Protein AF-A0A8J7TR56-F1 (afdb_monomer_lite)

Secondary structure (DSSP, 8-state):
-------------------S--PPPHHHHHHHHHHHHHHTT--GGGEEE---S--B-TTS-EEEEEEEESSSSPPTT-EEEEEEETTT--EEEEE--

Structure (mmCIF, N/CA/C/O backbone):
data_AF-A0A8J7TR56-F1
#
_entry.id   AF-A0A8J7TR56-F1
#
loop_
_atom_site.group_PDB
_atom_site.id
_atom_site.type_symbol
_atom_site.label_atom_id
_atom_site.label_alt_id
_atom_site.label_comp_id
_atom_site.label_asym_id
_atom_site.label_entity_id
_atom_site.label_seq_id
_atom_site.pdbx_PDB_ins_code
_atom_site.Cartn_x
_atom_site.Cartn_y
_atom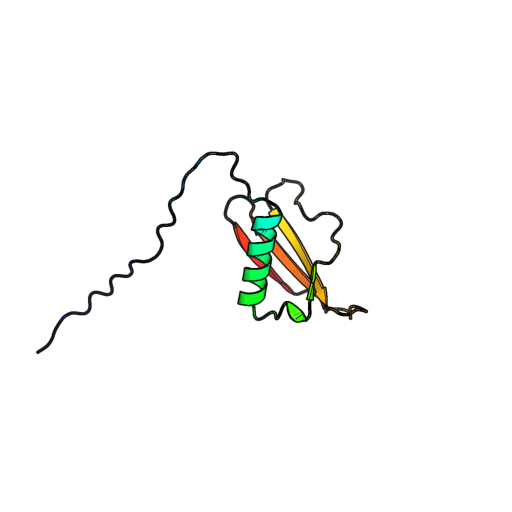_site.Cartn_z
_atom_site.occupancy
_atom_site.B_iso_or_equiv
_atom_site.auth_seq_id
_atom_site.auth_comp_id
_atom_site.auth_asym_id
_atom_site.auth_atom_id
_atom_site.pdbx_PDB_model_num
ATOM 1 N N . MET A 1 1 ? -15.725 -51.347 11.646 1.00 37.38 1 MET A N 1
ATOM 2 C CA . MET A 1 1 ? -14.935 -50.449 10.770 1.00 37.38 1 MET A CA 1
ATOM 3 C C . MET A 1 1 ? -15.715 -49.149 10.669 1.00 37.38 1 MET A C 1
ATOM 5 O O . MET A 1 1 ? -16.910 -49.245 10.474 1.00 37.38 1 MET A O 1
ATOM 9 N N . ARG A 1 2 ? -15.203 -47.934 10.799 1.00 44.22 2 ARG A N 1
ATOM 10 C CA . ARG A 1 2 ? -13.918 -47.353 11.197 1.00 44.22 2 ARG A CA 1
ATOM 11 C C . ARG A 1 2 ? -14.289 -45.871 11.457 1.00 44.22 2 ARG A C 1
ATOM 13 O O . ARG A 1 2 ? -15.088 -45.318 10.717 1.00 44.22 2 ARG A O 1
ATOM 20 N N . TYR A 1 3 ? -13.764 -45.337 12.549 1.00 39.84 3 TYR A N 1
ATOM 21 C CA . TYR A 1 3 ? -13.724 -43.972 13.087 1.00 39.84 3 TYR A CA 1
ATOM 22 C C . TYR A 1 3 ? -14.200 -42.752 12.270 1.00 39.84 3 TYR A C 1
ATOM 24 O O . TYR A 1 3 ? -13.971 -42.621 11.073 1.00 39.84 3 TYR A O 1
ATOM 32 N N . ALA A 1 4 ? -14.779 -41.831 13.047 1.00 45.00 4 ALA A N 1
ATOM 33 C CA . ALA A 1 4 ? -15.155 -40.448 12.785 1.00 45.00 4 ALA A CA 1
ATOM 34 C C . ALA A 1 4 ? -14.137 -39.604 11.999 1.00 45.00 4 ALA A C 1
ATOM 36 O O . ALA A 1 4 ? -12.932 -39.770 12.161 1.00 45.00 4 ALA A O 1
ATOM 37 N N . LEU A 1 5 ? -14.641 -38.582 11.299 1.00 42.69 5 LEU A N 1
ATOM 38 C CA . LEU A 1 5 ? -13.902 -37.339 11.083 1.00 42.69 5 LEU A CA 1
ATOM 39 C C . LEU A 1 5 ? -14.843 -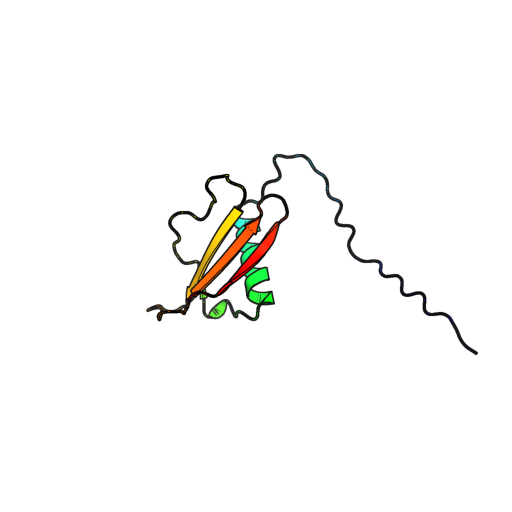36.148 11.320 1.00 42.69 5 LEU A C 1
ATOM 41 O O . LEU A 1 5 ? -15.593 -35.714 10.451 1.00 42.69 5 LEU A O 1
ATOM 45 N N . ILE A 1 6 ? -14.828 -35.668 12.561 1.00 49.59 6 ILE A N 1
ATOM 46 C CA . ILE A 1 6 ? -15.334 -34.355 12.951 1.00 49.59 6 ILE A CA 1
ATOM 47 C C . ILE A 1 6 ? -14.299 -33.353 12.436 1.00 49.59 6 ILE A C 1
ATOM 49 O O . ILE A 1 6 ? -13.199 -33.270 12.982 1.00 49.59 6 ILE A O 1
ATOM 53 N N . CYS A 1 7 ? -14.618 -32.611 11.376 1.00 42.34 7 CYS A N 1
ATOM 54 C CA . CYS A 1 7 ? -13.813 -31.463 10.960 1.00 42.34 7 CYS A CA 1
ATOM 55 C C . CYS A 1 7 ? -14.084 -30.295 11.915 1.00 42.34 7 CYS A C 1
ATOM 57 O O . CYS A 1 7 ? -14.910 -29.423 11.659 1.00 42.34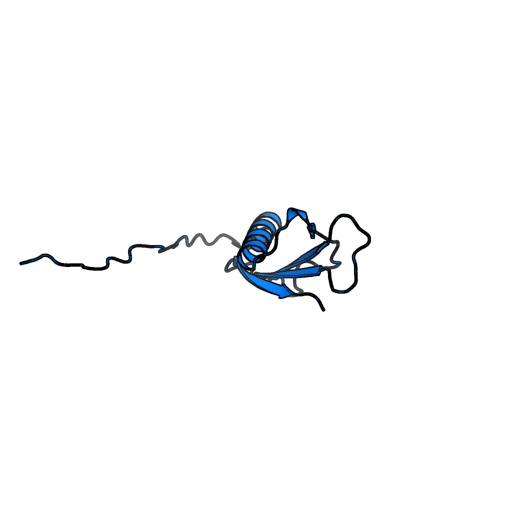 7 CYS A O 1
ATOM 59 N N . LEU A 1 8 ? -13.377 -30.321 13.045 1.00 42.09 8 LEU A N 1
ATOM 60 C CA . LEU A 1 8 ? -13.130 -29.182 13.920 1.00 42.09 8 LEU A CA 1
ATOM 61 C C . LEU A 1 8 ? -12.355 -28.118 13.123 1.00 42.09 8 LEU A C 1
ATOM 63 O O . LEU A 1 8 ? -11.128 -28.125 13.088 1.00 42.09 8 LEU A O 1
ATOM 67 N N . PHE A 1 9 ? -13.066 -27.189 12.485 1.00 46.03 9 PHE A N 1
ATOM 68 C CA . PHE A 1 9 ? -12.477 -25.910 12.088 1.00 46.03 9 PHE A CA 1
ATOM 69 C C . PHE A 1 9 ? -12.366 -25.024 13.335 1.00 46.03 9 PHE A C 1
ATOM 71 O O . PHE A 1 9 ? -13.188 -24.149 13.592 1.00 46.03 9 PHE A O 1
ATOM 78 N N . ILE A 1 10 ? -11.339 -25.292 14.143 1.00 57.62 10 ILE A N 1
ATOM 79 C CA . ILE A 1 10 ? -10.759 -24.288 15.036 1.00 57.62 10 ILE A CA 1
ATOM 80 C C . ILE A 1 10 ? -9.873 -23.411 14.158 1.00 57.62 10 ILE A C 1
ATOM 82 O O . ILE A 1 10 ? -8.894 -23.900 13.597 1.00 57.62 10 ILE A O 1
ATOM 86 N N . GLY A 1 11 ? -10.172 -22.118 14.058 1.00 45.72 11 GLY A N 1
ATOM 87 C CA . GLY A 1 11 ? -9.225 -21.191 13.448 1.00 45.72 11 GLY A CA 1
ATOM 88 C C . GLY A 1 11 ? -9.753 -19.781 13.251 1.00 45.72 11 GLY A C 1
ATOM 89 O O . GLY A 1 11 ? -10.386 -19.506 12.245 1.00 45.72 11 GLY A O 1
ATOM 90 N N . MET A 1 12 ? -9.363 -18.901 14.179 1.00 44.88 12 MET A N 1
ATOM 91 C CA . MET A 1 12 ? -9.427 -17.432 14.136 1.00 44.88 12 MET A CA 1
ATOM 92 C C . MET A 1 12 ? -10.720 -16.762 14.617 1.00 44.88 12 MET A C 1
ATOM 94 O O . MET A 1 12 ? -11.378 -16.024 13.894 1.00 44.88 12 MET A O 1
ATOM 98 N N . ALA A 1 13 ? -10.985 -16.883 15.919 1.00 47.81 13 ALA A N 1
ATOM 99 C CA . ALA A 1 13 ? -11.539 -15.752 16.658 1.00 47.81 13 ALA A CA 1
ATOM 100 C C . ALA A 1 13 ? -10.389 -14.778 16.973 1.00 47.81 13 ALA A C 1
ATOM 102 O O . ALA A 1 13 ? -9.694 -14.939 17.975 1.00 47.81 13 ALA A O 1
ATOM 103 N N . PHE A 1 14 ? -10.151 -13.787 16.110 1.00 47.97 14 PHE A N 1
ATOM 104 C CA . PHE A 1 14 ? -9.346 -12.620 16.484 1.00 47.97 14 PHE A CA 1
ATOM 105 C C . PHE A 1 14 ? -10.284 -11.614 17.154 1.00 47.97 14 PHE A C 1
ATOM 107 O O . PHE A 1 14 ? -10.771 -10.676 16.533 1.00 47.97 14 PHE A O 1
ATOM 114 N N . SER A 1 15 ? -10.623 -11.880 18.416 1.00 52.50 15 SER A N 1
ATOM 115 C CA . SER A 1 15 ? -11.393 -10.952 19.240 1.00 52.50 15 SER A CA 1
ATOM 116 C C . SER A 1 15 ? -10.423 -10.214 20.153 1.00 52.50 15 SER A C 1
ATOM 118 O O . SER A 1 15 ? -10.111 -10.674 21.248 1.00 52.50 15 SER A O 1
ATOM 120 N N . SER A 1 16 ? -9.946 -9.069 19.676 1.00 45.94 16 SER A N 1
ATOM 121 C CA . SER A 1 16 ? -9.191 -8.098 20.465 1.00 45.94 16 SER A CA 1
ATOM 122 C C . SER A 1 16 ? -9.938 -6.772 20.391 1.00 45.94 16 SER A C 1
ATOM 124 O O . SER A 1 16 ? -9.620 -5.917 19.576 1.00 45.94 16 SER A O 1
ATOM 126 N N . SER A 1 17 ? -10.991 -6.623 21.194 1.00 49.03 17 SER A N 1
ATOM 127 C CA . SER A 1 17 ? -11.654 -5.333 21.387 1.00 49.03 17 SER A CA 1
ATOM 128 C C . SER A 1 17 ? -10.895 -4.554 22.456 1.00 49.03 17 SER A C 1
ATOM 130 O O . SER A 1 17 ? -11.112 -4.762 23.649 1.00 49.03 17 SER A O 1
ATOM 132 N N . VAL A 1 18 ? -10.003 -3.662 22.031 1.00 45.28 18 VAL A N 1
ATOM 133 C CA . VAL A 1 18 ? -9.450 -2.598 22.873 1.00 45.28 18 VAL A CA 1
ATOM 134 C C . VAL A 1 18 ? -9.925 -1.290 22.260 1.00 45.28 18 VAL A C 1
ATOM 136 O O . VAL A 1 18 ? -9.475 -0.891 21.205 1.00 45.28 18 VAL A O 1
ATOM 139 N N . PHE A 1 19 ? -10.882 -0.617 22.893 1.00 47.59 19 PHE A N 1
ATOM 140 C CA . PHE A 1 19 ? -11.265 0.735 22.490 1.00 47.59 19 PHE A CA 1
ATOM 141 C C . PHE A 1 19 ? -10.181 1.725 22.951 1.00 47.59 19 PHE A C 1
ATOM 143 O O . PHE A 1 19 ? -10.353 2.430 23.943 1.00 47.59 19 PHE A O 1
ATOM 150 N N . ALA A 1 20 ? -9.047 1.748 22.254 1.00 44.81 20 ALA A N 1
ATOM 151 C CA . ALA A 1 20 ? -8.296 2.981 22.043 1.00 44.81 20 ALA A CA 1
ATOM 152 C C . ALA A 1 20 ? -8.806 3.611 20.732 1.00 44.81 20 ALA A C 1
ATOM 154 O O . ALA A 1 20 ? -9.650 3.028 20.057 1.00 44.81 20 ALA A O 1
ATOM 155 N N . ASP A 1 21 ? -8.373 4.815 20.369 1.00 54.41 21 ASP A N 1
ATOM 156 C CA . ASP A 1 21 ? -8.650 5.388 19.042 1.00 54.41 21 ASP A CA 1
ATOM 157 C C . ASP A 1 21 ? -7.874 4.551 17.994 1.00 54.41 21 ASP A C 1
ATOM 159 O O . ASP A 1 21 ? -6.790 4.911 17.540 1.00 54.41 21 ASP A O 1
ATOM 163 N N . ASP A 1 22 ? -8.389 3.348 17.719 1.00 63.78 22 ASP A N 1
ATOM 164 C CA . ASP A 1 22 ? -7.681 2.138 17.261 1.00 63.78 22 ASP A CA 1
ATOM 165 C C . ASP A 1 22 ? -7.437 2.139 15.744 1.00 63.78 22 ASP A C 1
ATOM 167 O O . ASP A 1 22 ? -7.494 1.124 15.050 1.00 63.78 22 ASP A O 1
ATOM 171 N N . LYS A 1 23 ? -7.212 3.327 15.182 1.00 82.38 23 LYS A N 1
ATOM 172 C CA . LYS A 1 23 ? -6.962 3.480 13.752 1.00 82.38 23 LYS A CA 1
ATOM 173 C C . LYS A 1 23 ? -5.525 3.085 13.451 1.00 82.38 23 LYS A C 1
ATOM 175 O O . LYS A 1 23 ? -4.591 3.647 14.020 1.00 82.38 23 LYS A O 1
ATOM 180 N N . LEU A 1 24 ? -5.351 2.194 12.480 1.00 91.25 24 LEU A N 1
ATOM 181 C CA . LEU A 1 24 ? -4.048 1.738 12.010 1.00 91.25 24 LEU A CA 1
ATOM 182 C C . LEU A 1 24 ? -3.109 2.911 11.724 1.00 91.25 24 LEU A C 1
ATOM 184 O O . LEU A 1 24 ? -3.458 3.877 11.022 1.00 91.25 24 LEU A O 1
ATOM 188 N N . SER A 1 25 ? -1.886 2.782 12.238 1.00 93.56 25 SER A N 1
ATOM 189 C CA . SER A 1 25 ? -0.792 3.672 11.883 1.00 93.56 25 SER A CA 1
ATOM 190 C C . SER A 1 25 ? -0.451 3.507 10.400 1.00 93.56 25 SER A C 1
ATOM 192 O O . SER A 1 25 ? -0.686 2.456 9.800 1.00 93.56 25 SER A O 1
ATOM 194 N N . ARG A 1 26 ? 0.167 4.531 9.801 1.00 93.88 26 ARG A N 1
ATOM 195 C CA . ARG A 1 26 ? 0.662 4.448 8.419 1.00 93.88 26 ARG A CA 1
ATOM 196 C C . ARG A 1 26 ? 1.591 3.244 8.218 1.00 93.88 26 ARG A C 1
ATOM 198 O O . ARG A 1 26 ? 1.529 2.586 7.189 1.00 93.88 26 ARG A O 1
ATOM 205 N N . LYS A 1 27 ? 2.455 2.951 9.198 1.00 95.25 27 LYS A N 1
ATOM 206 C CA . LYS A 1 27 ? 3.425 1.846 9.129 1.00 95.25 27 LYS A CA 1
ATOM 207 C C . LYS A 1 27 ? 2.732 0.481 9.121 1.00 95.25 27 LYS A C 1
ATOM 209 O O . LYS A 1 27 ? 3.105 -0.390 8.333 1.00 95.25 27 LYS A O 1
ATOM 214 N N . ASP A 1 28 ? 1.729 0.303 9.976 1.00 95.81 28 ASP A N 1
ATOM 215 C CA . ASP A 1 28 ? 0.980 -0.954 10.051 1.00 95.81 28 ASP A CA 1
ATOM 216 C C . ASP A 1 28 ? 0.137 -1.149 8.791 1.00 95.81 28 ASP A C 1
ATOM 218 O O . ASP A 1 28 ? 0.143 -2.229 8.200 1.00 95.81 28 ASP A O 1
ATOM 222 N N . ALA A 1 29 ? -0.500 -0.078 8.314 1.00 95.88 29 ALA A N 1
ATOM 223 C CA . ALA A 1 29 ? -1.248 -0.086 7.066 1.00 95.88 29 ALA A CA 1
ATOM 224 C C . ALA A 1 29 ? -0.353 -0.380 5.851 1.00 95.88 29 ALA A C 1
ATOM 226 O O . ALA A 1 29 ? -0.737 -1.180 5.006 1.00 95.88 29 ALA A O 1
ATOM 227 N N . LEU A 1 30 ? 0.863 0.174 5.789 1.00 96.75 30 LEU A N 1
ATOM 228 C CA . LEU A 1 30 ? 1.823 -0.148 4.728 1.00 96.75 30 LEU A CA 1
ATOM 229 C C . LEU A 1 30 ? 2.214 -1.630 4.765 1.00 96.75 30 LEU A C 1
ATOM 231 O O . LEU A 1 30 ? 2.239 -2.295 3.735 1.00 96.75 30 LEU A O 1
ATOM 235 N N . THR A 1 31 ? 2.445 -2.181 5.958 1.00 97.62 31 THR A N 1
ATOM 236 C CA . THR A 1 31 ? 2.744 -3.613 6.119 1.00 97.62 31 THR A CA 1
ATOM 237 C C . THR A 1 31 ? 1.583 -4.488 5.633 1.00 97.62 31 THR A C 1
ATOM 239 O O . THR A 1 31 ? 1.801 -5.54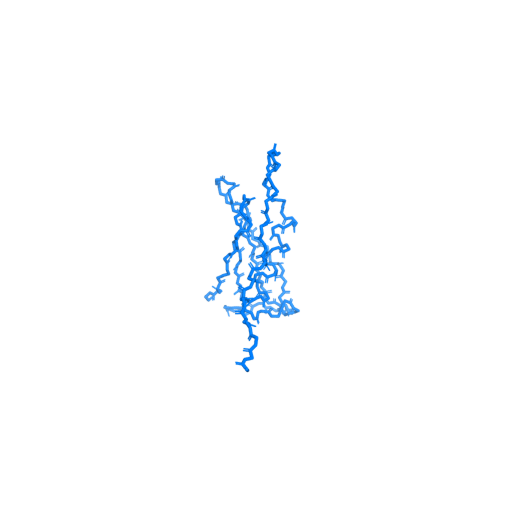1 5.030 1.00 97.62 31 THR A O 1
ATOM 242 N N . ILE A 1 32 ? 0.339 -4.068 5.885 1.00 97.56 32 ILE A N 1
ATOM 243 C CA . ILE A 1 32 ? -0.865 -4.733 5.370 1.00 97.56 32 ILE A CA 1
ATOM 244 C C . ILE A 1 32 ? -0.931 -4.615 3.843 1.00 97.56 32 ILE A C 1
ATOM 246 O O . ILE A 1 32 ? -1.170 -5.617 3.169 1.00 97.56 32 ILE A O 1
ATOM 250 N N . ALA A 1 33 ? -0.650 -3.436 3.294 1.00 97.56 33 ALA A N 1
ATOM 251 C CA . ALA A 1 33 ? -0.661 -3.197 1.858 1.00 97.56 33 ALA A CA 1
ATOM 252 C C . ALA A 1 33 ? 0.357 -4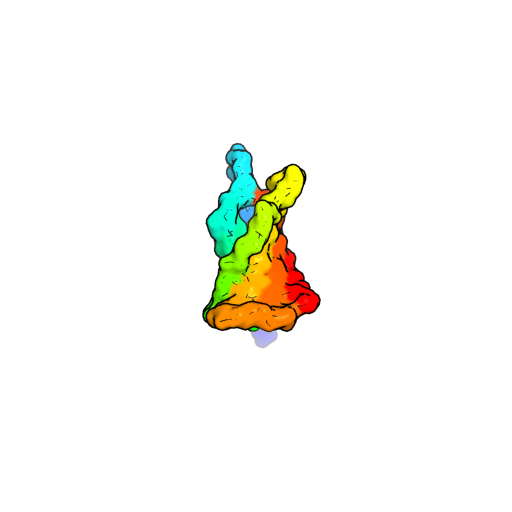.074 1.113 1.00 97.56 33 ALA A C 1
ATOM 254 O O . ALA A 1 33 ? 0.021 -4.722 0.123 1.00 97.56 33 ALA A O 1
ATOM 255 N N . GLU A 1 34 ? 1.582 -4.182 1.631 1.00 97.50 34 GLU A N 1
ATOM 256 C CA . GLU A 1 34 ? 2.616 -5.061 1.078 1.00 97.50 34 GLU A CA 1
ATOM 257 C C . GLU A 1 34 ? 2.206 -6.541 1.107 1.00 97.50 34 GLU A C 1
ATOM 259 O O . GLU A 1 34 ? 2.504 -7.295 0.177 1.00 97.50 34 GLU A O 1
ATOM 264 N N . LYS A 1 35 ? 1.521 -6.979 2.172 1.00 97.69 35 LYS A N 1
ATOM 265 C CA . LYS A 1 35 ? 0.981 -8.344 2.264 1.00 97.69 35 LYS A CA 1
ATOM 266 C C . LYS A 1 35 ? -0.123 -8.574 1.235 1.00 97.69 35 LYS A C 1
ATOM 268 O O . LYS A 1 35 ? -0.114 -9.617 0.585 1.00 97.69 35 LYS A O 1
ATOM 273 N N . ALA A 1 36 ? -1.030 -7.615 1.064 1.00 97.62 36 ALA A N 1
ATOM 274 C CA . ALA A 1 36 ? -2.101 -7.692 0.076 1.00 97.62 36 ALA A CA 1
ATOM 275 C C . ALA A 1 36 ? -1.549 -7.736 -1.359 1.00 97.62 36 ALA A C 1
ATOM 277 O O . ALA A 1 36 ? -1.978 -8.574 -2.149 1.00 97.62 36 ALA A O 1
ATOM 278 N N . ALA A 1 37 ? -0.541 -6.920 -1.679 1.00 96.50 37 ALA A N 1
ATOM 279 C CA . ALA A 1 37 ? 0.134 -6.960 -2.977 1.00 96.50 37 ALA A CA 1
ATOM 280 C C . ALA A 1 37 ? 0.765 -8.338 -3.250 1.00 96.50 37 ALA A C 1
ATOM 282 O O . ALA A 1 37 ? 0.520 -8.943 -4.293 1.00 96.50 37 ALA A O 1
ATOM 283 N N . LYS A 1 38 ? 1.507 -8.894 -2.281 1.00 96.81 38 LYS A N 1
ATOM 284 C CA . LYS A 1 38 ? 2.097 -10.242 -2.394 1.00 96.81 38 LYS A CA 1
ATOM 285 C C . LYS A 1 38 ? 1.040 -11.333 -2.571 1.00 96.81 38 LYS A C 1
ATOM 287 O O . LYS A 1 38 ? 1.247 -12.256 -3.352 1.00 96.81 38 LYS A O 1
ATOM 292 N N . ALA A 1 39 ? -0.092 -11.228 -1.87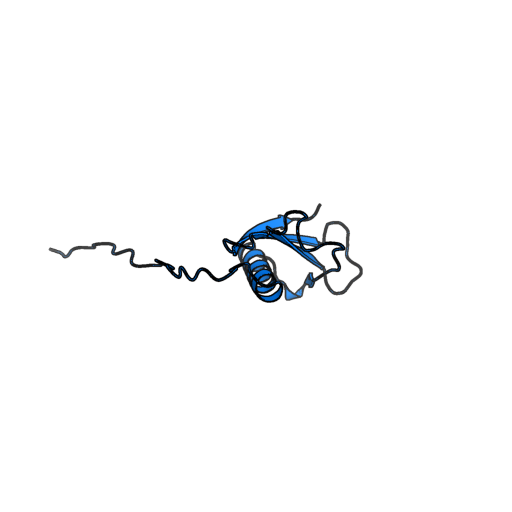3 1.00 96.69 39 ALA A N 1
ATOM 293 C CA . ALA A 1 39 ? -1.207 -12.167 -2.009 1.00 96.69 39 ALA A CA 1
ATOM 294 C C . ALA A 1 39 ? -1.842 -12.137 -3.412 1.00 96.69 39 ALA A C 1
ATOM 296 O O . ALA A 1 39 ? -2.370 -13.150 -3.858 1.00 96.69 39 ALA A O 1
ATOM 297 N N . ASN A 1 40 ? -1.729 -11.011 -4.122 1.00 95.06 40 ASN A N 1
ATOM 298 C CA . ASN A 1 40 ? -2.148 -10.852 -5.517 1.00 95.06 40 ASN A CA 1
ATOM 299 C C . ASN A 1 40 ? -1.034 -11.196 -6.529 1.00 95.06 40 ASN A C 1
ATOM 301 O O . ASN A 1 40 ? -1.151 -10.889 -7.711 1.00 95.06 40 ASN A O 1
ATOM 305 N N . GLY A 1 41 ? 0.049 -11.844 -6.088 1.00 95.06 41 GLY A N 1
ATOM 306 C CA . GLY A 1 41 ? 1.121 -12.321 -6.968 1.00 95.06 41 GLY A CA 1
ATOM 307 C C . GLY A 1 41 ? 2.176 -11.274 -7.328 1.00 95.06 41 GLY A C 1
ATOM 308 O O . GLY A 1 41 ? 3.010 -11.533 -8.194 1.00 95.06 41 GLY A O 1
ATOM 309 N N . ILE A 1 42 ? 2.181 -10.112 -6.669 1.00 94.56 42 ILE A N 1
ATOM 310 C CA . ILE A 1 42 ? 3.178 -9.068 -6.919 1.00 94.56 42 ILE A CA 1
ATOM 311 C C . ILE A 1 42 ? 4.496 -9.385 -6.203 1.00 94.56 42 ILE A C 1
ATOM 313 O O . ILE A 1 42 ? 4.538 -9.531 -4.977 1.00 94.56 42 ILE A O 1
ATOM 317 N N . ASP A 1 43 ? 5.601 -9.403 -6.954 1.00 94.00 43 ASP A N 1
ATOM 318 C CA . ASP A 1 43 ? 6.950 -9.415 -6.384 1.00 94.00 43 ASP A CA 1
ATOM 319 C C . ASP A 1 43 ? 7.438 -7.985 -6.116 1.00 94.00 43 ASP A C 1
ATOM 321 O O . ASP A 1 43 ? 7.925 -7.285 -7.004 1.00 94.00 43 ASP A O 1
ATOM 325 N N . LEU A 1 44 ? 7.347 -7.563 -4.852 1.00 93.38 44 LEU A N 1
ATOM 326 C CA . LEU A 1 44 ? 7.756 -6.228 -4.409 1.00 93.38 44 LEU A CA 1
ATOM 327 C C . LEU A 1 44 ? 9.246 -5.917 -4.618 1.00 93.38 44 LEU A C 1
ATOM 329 O O . LEU A 1 44 ? 9.620 -4.759 -4.484 1.00 93.38 44 LEU A O 1
ATOM 333 N N . LYS A 1 45 ? 10.110 -6.882 -4.963 1.00 93.62 45 LYS A N 1
ATOM 334 C CA . LYS A 1 45 ? 11.509 -6.578 -5.330 1.00 93.62 45 LYS A CA 1
ATOM 335 C C . LYS A 1 45 ? 11.614 -5.705 -6.581 1.00 93.62 45 LYS A C 1
ATOM 337 O O . LYS A 1 45 ? 12.606 -4.999 -6.743 1.00 93.62 45 LYS A O 1
ATOM 342 N N . HIS A 1 46 ? 10.605 -5.771 -7.447 1.00 91.25 46 HIS A N 1
ATOM 343 C CA . HIS A 1 46 ? 10.518 -5.000 -8.685 1.00 91.25 46 HIS A CA 1
ATOM 344 C C . HIS A 1 46 ? 9.728 -3.703 -8.526 1.00 91.25 46 HIS A C 1
ATOM 346 O O . HIS A 1 46 ? 9.517 -3.003 -9.511 1.00 91.25 46 HIS A O 1
ATOM 352 N N . TYR A 1 47 ? 9.299 -3.375 -7.306 1.00 94.00 47 TYR A N 1
ATOM 353 C CA . TYR A 1 47 ? 8.508 -2.190 -7.018 1.00 94.00 47 TYR A CA 1
ATOM 354 C C . TYR A 1 47 ? 9.111 -1.405 -5.859 1.00 94.00 47 TYR A C 1
ATOM 356 O O . TYR A 1 47 ? 9.824 -1.925 -5.003 1.00 94.00 47 TYR A O 1
ATOM 364 N N . LYS A 1 48 ? 8.799 -0.120 -5.820 1.00 93.81 48 LYS A N 1
ATOM 365 C CA . LYS A 1 48 ? 9.077 0.768 -4.697 1.00 93.81 48 LYS A CA 1
ATOM 366 C C . LYS A 1 48 ? 7.808 1.523 -4.349 1.00 93.81 48 LYS A C 1
ATOM 368 O O . LYS A 1 48 ? 6.944 1.725 -5.200 1.00 93.81 48 LYS A O 1
ATOM 373 N N . LEU A 1 49 ? 7.717 1.960 -3.099 1.00 94.00 49 LEU A N 1
ATOM 374 C CA . LEU A 1 49 ? 6.692 2.915 -2.712 1.00 94.00 49 LEU A CA 1
ATOM 375 C C . LEU A 1 49 ? 6.963 4.226 -3.461 1.00 94.00 49 LEU A C 1
ATOM 377 O O . LEU A 1 49 ? 8.040 4.812 -3.315 1.00 94.00 49 LEU A O 1
ATOM 381 N N . GLY A 1 50 ? 6.021 4.636 -4.303 1.00 89.06 50 GLY A N 1
ATOM 382 C CA . GLY A 1 50 ? 6.102 5.908 -5.005 1.00 89.06 50 GLY A CA 1
ATOM 383 C C . GLY A 1 50 ? 5.581 7.055 -4.139 1.00 89.06 50 GLY A C 1
ATOM 384 O O . GLY A 1 50 ? 5.048 6.855 -3.047 1.00 89.06 50 GLY A O 1
ATOM 385 N N . SER A 1 51 ? 5.727 8.278 -4.639 1.00 82.62 51 SER A N 1
ATOM 386 C CA . SER A 1 51 ? 5.189 9.462 -3.969 1.00 82.62 51 SER A CA 1
ATOM 387 C C . SER A 1 51 ? 3.751 9.699 -4.410 1.00 82.62 51 SER A C 1
ATOM 389 O O . SER A 1 51 ? 3.515 10.106 -5.546 1.00 82.62 51 SER A O 1
ATOM 391 N N . PHE A 1 52 ? 2.795 9.499 -3.503 1.00 80.44 52 PHE A N 1
ATOM 392 C CA . PHE A 1 52 ? 1.406 9.890 -3.719 1.00 80.44 52 PHE A CA 1
ATOM 393 C C . PHE A 1 52 ? 1.093 11.157 -2.907 1.00 80.44 52 PHE A C 1
ATOM 395 O O . PHE A 1 52 ? 1.372 11.176 -1.707 1.00 80.44 52 PHE A O 1
ATOM 402 N N . PRO A 1 53 ? 0.523 12.223 -3.509 1.00 75.19 53 PRO A N 1
ATOM 403 C CA . PRO A 1 53 ? 0.324 13.503 -2.818 1.00 75.19 53 PRO A CA 1
ATOM 404 C C . PRO A 1 53 ? -0.540 13.399 -1.559 1.00 75.19 53 PRO A C 1
ATOM 406 O O . PRO A 1 53 ? -0.440 14.241 -0.667 1.00 75.19 53 PRO A O 1
ATOM 409 N N . ARG A 1 54 ? -1.411 12.387 -1.492 1.00 84.12 54 ARG A N 1
ATOM 410 C CA . ARG A 1 54 ? -2.325 12.189 -0.374 1.00 84.12 54 ARG A CA 1
ATOM 411 C C . ARG A 1 54 ? -2.600 10.709 -0.134 1.00 84.12 54 ARG A C 1
ATOM 413 O O . ARG A 1 54 ? -3.528 10.146 -0.692 1.00 84.12 54 ARG A O 1
ATOM 420 N N . GLU A 1 55 ? -1.813 10.099 0.740 1.00 91.62 55 GLU A N 1
ATOM 421 C CA . GLU A 1 55 ? -2.011 8.699 1.139 1.00 91.62 55 GLU A CA 1
ATOM 422 C C . GLU A 1 55 ? -3.196 8.497 2.092 1.00 91.62 55 GLU A C 1
ATOM 424 O O . GLU A 1 55 ? -3.657 7.378 2.240 1.00 91.62 55 GLU A O 1
ATOM 429 N N . LEU A 1 56 ? -3.680 9.538 2.776 1.00 92.38 56 LEU A N 1
ATOM 430 C CA . LEU A 1 56 ? -4.821 9.432 3.689 1.00 92.38 56 LEU A CA 1
ATOM 431 C C . LEU A 1 56 ? -6.081 9.998 3.032 1.00 92.38 56 LEU A C 1
ATOM 433 O O . LEU A 1 56 ? -6.072 11.150 2.594 1.00 92.38 56 LEU A O 1
ATOM 437 N N . SER A 1 57 ? -7.167 9.227 3.014 1.00 91.56 57 SER A N 1
ATOM 438 C CA . SER A 1 57 ? -8.465 9.689 2.510 1.00 91.56 57 SER A CA 1
ATOM 439 C C . SER A 1 57 ? -8.962 10.942 3.249 1.00 91.56 57 SER A C 1
ATOM 441 O O . SER A 1 57 ? -8.606 11.195 4.401 1.00 91.56 57 SER A O 1
ATOM 443 N N . GLU A 1 58 ? -9.819 11.738 2.601 1.00 90.56 58 GLU A N 1
ATOM 444 C CA . GLU A 1 58 ? -10.356 12.985 3.180 1.00 90.56 58 GLU A CA 1
ATOM 445 C C . GLU A 1 58 ? -11.146 12.766 4.469 1.00 90.56 58 GLU A C 1
ATOM 447 O O . GLU A 1 58 ? -11.067 13.568 5.397 1.00 90.56 58 GLU A O 1
ATOM 452 N N . ASP A 1 59 ? -11.868 11.653 4.549 1.00 90.44 59 ASP A N 1
ATOM 453 C CA . ASP A 1 59 ? -12.610 11.254 5.741 1.00 90.44 59 ASP A CA 1
ATOM 454 C C . ASP A 1 59 ? -11.729 10.560 6.796 1.00 90.44 59 ASP A C 1
ATOM 456 O O . ASP A 1 59 ? -12.207 10.172 7.867 1.00 90.44 59 ASP A O 1
ATOM 460 N N . GLY A 1 60 ? -10.437 10.391 6.497 1.00 90.44 60 GLY A N 1
ATOM 461 C CA . GLY A 1 60 ? -9.452 9.761 7.357 1.00 90.44 60 GLY A CA 1
ATOM 462 C C . GLY A 1 60 ? -9.746 8.295 7.658 1.00 90.44 60 GLY A C 1
ATOM 463 O O . GLY A 1 60 ? -9.277 7.811 8.692 1.00 90.44 60 GLY A O 1
ATOM 464 N N . LYS A 1 61 ? -10.524 7.592 6.829 1.00 91.75 61 LYS A N 1
ATOM 465 C CA . LYS A 1 61 ? -10.861 6.175 7.029 1.00 91.75 61 LYS A CA 1
ATOM 466 C C . LYS A 1 61 ? -9.956 5.209 6.281 1.00 91.75 61 LYS A C 1
ATOM 468 O O . LYS A 1 61 ? -9.909 4.047 6.675 1.00 91.75 61 LYS A O 1
ATOM 473 N N . GLU A 1 62 ? -9.218 5.655 5.273 1.00 94.38 62 GLU A N 1
ATOM 474 C CA . GLU A 1 62 ? -8.439 4.766 4.411 1.00 94.38 62 GLU A CA 1
ATOM 475 C C . GLU A 1 62 ? -7.032 5.297 4.162 1.00 94.38 62 GLU A C 1
ATOM 477 O O . GLU A 1 62 ? -6.829 6.493 3.949 1.00 94.38 62 GLU A O 1
ATOM 482 N N . TRP A 1 63 ? -6.061 4.388 4.201 1.00 95.88 63 TRP A N 1
ATOM 483 C CA . TRP A 1 63 ? -4.725 4.617 3.666 1.00 95.88 63 TRP A CA 1
ATOM 484 C C . TRP A 1 63 ? -4.654 4.085 2.238 1.00 95.88 63 TRP A C 1
ATOM 486 O O . TRP A 1 63 ? -5.074 2.962 1.996 1.00 95.88 63 TRP A O 1
ATOM 496 N N . THR A 1 64 ? -4.057 4.833 1.324 1.00 95.94 64 THR A N 1
ATOM 497 C CA . THR A 1 64 ? -3.810 4.428 -0.058 1.00 95.94 64 THR A CA 1
ATOM 498 C C . THR A 1 64 ? -2.319 4.527 -0.329 1.00 95.94 64 THR A C 1
ATOM 500 O O . THR A 1 64 ? -1.723 5.601 -0.231 1.00 95.94 64 THR A O 1
ATOM 503 N N . PHE A 1 65 ? -1.712 3.395 -0.674 1.00 96.31 65 PHE A N 1
ATOM 504 C CA . PHE A 1 65 ? -0.292 3.300 -0.994 1.00 96.31 65 PHE A CA 1
ATOM 505 C C . PHE A 1 65 ? -0.116 3.044 -2.483 1.00 96.31 65 PHE A C 1
ATOM 507 O O . PHE A 1 65 ? -0.651 2.074 -3.015 1.00 96.31 65 PHE A O 1
ATOM 514 N N . TYR A 1 66 ? 0.651 3.911 -3.135 1.00 94.94 66 TYR A N 1
ATOM 515 C CA . TYR A 1 66 ? 1.006 3.797 -4.543 1.00 94.94 66 TYR A CA 1
ATOM 516 C C . TYR A 1 66 ? 2.375 3.132 -4.683 1.00 94.94 66 TYR A C 1
ATOM 518 O O . TYR A 1 66 ? 3.357 3.564 -4.073 1.00 94.94 66 TYR A O 1
ATOM 526 N N . PHE A 1 67 ? 2.442 2.092 -5.503 1.00 94.94 67 PHE A N 1
ATOM 527 C CA . PHE A 1 67 ? 3.662 1.360 -5.804 1.00 94.94 67 PHE A CA 1
ATOM 528 C C . PHE A 1 67 ? 3.967 1.470 -7.290 1.00 94.94 67 PHE A C 1
ATOM 530 O O . PHE A 1 67 ? 3.091 1.282 -8.128 1.00 94.94 67 PHE A O 1
ATOM 537 N N . GLU A 1 68 ? 5.226 1.722 -7.616 1.00 93.69 68 GLU A N 1
ATOM 538 C CA . GLU A 1 68 ? 5.708 1.863 -8.989 1.00 93.69 68 GLU A CA 1
ATOM 539 C C . GLU A 1 68 ? 6.943 1.000 -9.217 1.00 93.69 68 GLU A C 1
ATOM 541 O O . GLU A 1 68 ? 7.665 0.673 -8.271 1.00 93.69 68 GLU A O 1
ATOM 546 N N . CYS A 1 69 ? 7.197 0.624 -10.465 1.00 91.81 69 CYS A N 1
ATOM 547 C CA . CYS A 1 69 ? 8.320 -0.241 -10.796 1.00 91.81 69 CYS A CA 1
ATOM 548 C C . CYS A 1 69 ? 9.688 0.374 -10.442 1.00 91.81 69 CYS A C 1
ATOM 550 O O . CYS A 1 69 ? 9.910 1.588 -10.506 1.00 91.81 69 CYS A O 1
ATOM 552 N N . ALA A 1 70 ? 10.630 -0.492 -10.077 1.00 87.44 70 ALA A N 1
ATOM 553 C CA . ALA A 1 70 ? 12.007 -0.151 -9.757 1.00 87.44 70 ALA A CA 1
ATOM 554 C C . ALA A 1 70 ? 12.997 -1.135 -10.421 1.00 87.44 70 ALA A C 1
ATOM 556 O O . ALA A 1 70 ? 12.722 -2.336 -10.460 1.00 87.44 70 ALA A O 1
ATOM 557 N N . PRO A 1 71 ? 14.177 -0.662 -10.876 1.00 83.44 71 PRO A N 1
ATOM 558 C CA . PRO A 1 71 ? 14.589 0.743 -10.965 1.00 83.44 71 PRO A CA 1
ATOM 559 C C . PRO A 1 71 ? 13.839 1.495 -12.081 1.00 83.44 71 PRO A C 1
ATOM 561 O O . PRO A 1 71 ? 13.297 0.887 -12.996 1.00 83.44 71 PRO A O 1
ATOM 564 N N . GLY A 1 72 ? 13.788 2.827 -11.985 1.00 77.69 72 GLY A N 1
ATOM 565 C CA . GLY A 1 72 ? 13.169 3.666 -13.016 1.00 77.69 72 GLY A CA 1
ATOM 566 C C . GLY A 1 72 ? 14.000 3.734 -14.309 1.00 77.69 72 GLY A C 1
ATOM 567 O O . GLY A 1 72 ? 15.157 3.304 -14.314 1.00 77.69 72 GLY A O 1
ATOM 568 N N . PRO A 1 73 ? 13.462 4.329 -15.388 1.00 78.56 73 PRO A N 1
ATOM 569 C CA . PRO A 1 73 ? 12.183 5.046 -15.479 1.00 78.56 73 PRO A CA 1
ATOM 570 C C . PRO A 1 73 ? 10.972 4.106 -15.441 1.00 78.56 73 PRO A C 1
ATOM 572 O O . PRO A 1 73 ? 11.041 2.999 -15.958 1.00 78.56 73 PRO A O 1
ATOM 575 N N . VAL A 1 74 ? 9.875 4.548 -14.820 1.00 80.88 74 VAL A N 1
ATOM 576 C CA . VAL A 1 74 ? 8.641 3.757 -14.680 1.00 80.88 74 VAL A CA 1
ATOM 577 C C . VAL A 1 74 ? 7.906 3.743 -16.028 1.00 80.88 74 VAL A C 1
ATOM 579 O O . VAL A 1 74 ? 7.502 4.812 -16.490 1.00 80.88 74 VAL A O 1
ATOM 582 N N . PRO A 1 75 ? 7.738 2.583 -16.689 1.00 79.56 75 PRO A N 1
ATOM 583 C CA . PRO A 1 75 ? 6.914 2.493 -17.892 1.00 79.56 75 PRO A CA 1
ATOM 584 C C . PRO A 1 75 ? 5.438 2.807 -17.588 1.00 79.56 75 PRO A C 1
ATOM 586 O O . PRO A 1 75 ? 4.990 2.552 -16.465 1.00 79.56 75 PRO A O 1
ATOM 589 N N . PRO A 1 76 ? 4.650 3.289 -18.569 1.00 81.56 76 PRO A N 1
ATOM 590 C CA . PRO A 1 76 ? 3.192 3.342 -18.444 1.00 81.56 76 PRO A CA 1
ATOM 591 C C . PRO A 1 76 ? 2.619 1.980 -18.014 1.00 81.56 76 PRO A C 1
ATOM 593 O O . PRO A 1 76 ? 3.130 0.943 -18.441 1.00 81.56 76 PRO A O 1
ATOM 596 N N . GLY A 1 77 ? 1.614 1.980 -17.135 1.00 82.75 77 GLY A N 1
ATOM 597 C CA . GLY A 1 77 ? 1.010 0.765 -16.571 1.00 82.75 77 GLY A CA 1
ATOM 598 C C . GLY A 1 77 ? 1.879 -0.011 -15.569 1.00 82.75 77 GLY A C 1
ATOM 599 O O . GLY A 1 77 ? 1.435 -1.007 -15.005 1.00 82.75 77 GLY A O 1
ATOM 600 N N . CYS A 1 78 ? 3.119 0.418 -15.294 1.00 89.69 78 CYS A N 1
ATOM 601 C CA . CYS A 1 78 ? 4.014 -0.256 -14.344 1.00 89.69 78 CYS A CA 1
ATOM 602 C C . CYS A 1 78 ? 3.845 0.295 -12.919 1.00 89.69 78 CYS A C 1
ATOM 604 O O . CYS A 1 78 ? 4.799 0.742 -12.271 1.00 89.69 78 CYS A O 1
ATOM 606 N N . PHE A 1 79 ? 2.605 0.294 -12.442 1.00 92.69 79 PHE A N 1
ATOM 607 C CA . PHE A 1 79 ? 2.241 0.725 -11.100 1.00 92.69 79 PHE A CA 1
ATOM 608 C C . PHE A 1 79 ? 0.970 0.022 -10.623 1.00 92.69 79 PHE A C 1
ATOM 610 O O . PHE A 1 79 ? 0.251 -0.612 -11.392 1.00 92.69 79 PHE A O 1
ATOM 617 N N . PHE A 1 80 ? 0.704 0.123 -9.330 1.00 94.50 80 PHE A N 1
ATOM 618 C CA . PHE A 1 80 ? -0.543 -0.307 -8.713 1.00 94.50 80 PHE A CA 1
ATOM 619 C C . PHE A 1 80 ? -0.777 0.491 -7.433 1.00 94.50 80 PHE A C 1
ATOM 621 O O . PHE A 1 80 ? 0.133 1.147 -6.912 1.00 94.50 80 PHE A O 1
ATOM 628 N N . TRP A 1 81 ? -1.985 0.407 -6.892 1.00 95.31 81 TRP A N 1
ATOM 629 C CA . TRP A 1 81 ? -2.283 0.931 -5.567 1.00 95.31 81 TRP A CA 1
ATOM 630 C C . TRP A 1 81 ? -2.914 -0.131 -4.683 1.00 95.31 81 TRP A C 1
ATOM 632 O O . TRP A 1 81 ? -3.481 -1.125 -5.141 1.00 95.31 81 TRP A O 1
ATOM 642 N N . VAL A 1 82 ? -2.771 0.084 -3.381 1.00 96.94 82 VAL A N 1
ATOM 643 C CA . VAL A 1 82 ? -3.442 -0.712 -2.363 1.00 96.94 82 VAL A CA 1
ATOM 644 C C . VAL A 1 82 ? -4.103 0.226 -1.368 1.00 96.94 82 VAL A C 1
ATOM 646 O O . VAL A 1 82 ? -3.424 1.050 -0.749 1.00 96.94 82 VAL A O 1
ATOM 649 N N . SER A 1 83 ? -5.414 0.081 -1.213 1.00 96.25 83 SER A N 1
ATOM 650 C CA . SER A 1 83 ? -6.207 0.785 -0.206 1.00 96.25 83 SER A CA 1
ATOM 651 C C . SER A 1 83 ? -6.348 -0.084 1.038 1.00 96.25 83 SER A C 1
ATOM 653 O O . SER A 1 83 ? -6.520 -1.295 0.930 1.00 96.25 83 SER A O 1
ATOM 655 N N . VAL A 1 84 ? -6.252 0.510 2.224 1.00 97.12 84 VAL A N 1
ATOM 656 C CA . VAL A 1 84 ? -6.338 -0.173 3.518 1.00 97.12 84 VAL A CA 1
ATOM 657 C C . VAL A 1 84 ? -7.271 0.600 4.438 1.00 97.12 84 VAL A C 1
ATOM 659 O O . VAL A 1 84 ? -6.987 1.737 4.825 1.00 97.12 84 VAL A O 1
ATOM 662 N N . ASN A 1 85 ? -8.358 -0.043 4.852 1.00 96.12 85 ASN A N 1
ATOM 663 C CA . ASN A 1 85 ? -9.282 0.508 5.831 1.00 96.12 85 ASN A CA 1
ATOM 664 C C . ASN A 1 85 ? -8.590 0.647 7.195 1.00 96.12 85 ASN A C 1
ATOM 666 O O . ASN A 1 85 ? -8.080 -0.324 7.753 1.00 96.12 85 ASN A O 1
ATOM 670 N N . ARG A 1 86 ? -8.598 1.853 7.763 1.00 94.00 86 ARG A N 1
ATOM 671 C CA . ARG A 1 86 ? -7.888 2.182 9.006 1.00 94.00 86 ARG A CA 1
ATOM 672 C C . ARG A 1 86 ? -8.467 1.529 10.248 1.00 94.00 86 ARG A C 1
ATOM 674 O O . ARG A 1 86 ? -7.753 1.448 11.236 1.00 94.00 86 ARG A O 1
ATOM 681 N N . VAL A 1 87 ? -9.728 1.115 10.220 1.00 90.94 87 VAL A N 1
ATOM 682 C CA . VAL A 1 87 ? -10.408 0.516 11.374 1.00 90.94 87 VAL A CA 1
ATOM 683 C C . VAL A 1 87 ? -10.352 -1.005 11.296 1.00 90.94 87 VAL A C 1
ATOM 685 O O . VAL A 1 87 ? -10.076 -1.663 12.290 1.00 90.94 87 VAL A O 1
ATOM 688 N N . THR A 1 88 ? -10.605 -1.575 10.117 1.00 93.38 88 THR A N 1
ATOM 689 C CA . THR A 1 88 ? -10.715 -3.034 9.958 1.00 93.38 88 THR A CA 1
ATOM 690 C C . THR A 1 88 ? -9.428 -3.692 9.472 1.00 93.38 88 THR A C 1
ATOM 692 O O . THR A 1 88 ? -9.286 -4.906 9.590 1.00 93.38 88 THR A O 1
ATOM 695 N N . GLY A 1 89 ? -8.508 -2.926 8.879 1.00 93.81 89 GLY A N 1
ATOM 696 C CA . GLY A 1 89 ? -7.341 -3.468 8.184 1.00 93.81 89 GLY A CA 1
ATOM 697 C C . GLY A 1 89 ? -7.676 -4.226 6.899 1.00 93.81 89 GLY A C 1
ATOM 698 O O . GLY A 1 89 ? -6.789 -4.864 6.335 1.00 93.81 89 GLY A O 1
ATOM 699 N N . ALA A 1 90 ? -8.927 -4.168 6.425 1.00 95.25 90 ALA A N 1
ATOM 700 C CA . ALA A 1 90 ? -9.296 -4.714 5.124 1.00 95.25 90 ALA A CA 1
ATOM 701 C C . ALA A 1 90 ? -8.502 -3.996 4.028 1.00 95.25 90 ALA A C 1
ATOM 703 O O . ALA A 1 90 ? -8.423 -2.768 4.037 1.00 95.25 90 ALA A O 1
ATOM 704 N N . ALA A 1 91 ? -7.910 -4.767 3.117 1.00 96.94 91 ALA A N 1
ATOM 705 C CA . ALA A 1 91 ? -7.053 -4.250 2.065 1.00 96.94 91 ALA A CA 1
ATOM 706 C C . ALA A 1 91 ? -7.578 -4.637 0.686 1.00 96.94 91 ALA A C 1
ATOM 708 O O . ALA A 1 91 ? -7.945 -5.792 0.463 1.00 96.94 91 ALA A O 1
ATOM 709 N N . GLU A 1 92 ? -7.560 -3.681 -0.232 1.00 97.00 92 GLU A N 1
ATOM 710 C CA . GLU A 1 92 ? -7.969 -3.853 -1.618 1.00 97.00 92 GLU A CA 1
ATOM 711 C C . GLU A 1 92 ? -6.794 -3.527 -2.532 1.00 97.00 92 GLU A C 1
ATOM 713 O O . GLU A 1 92 ? -6.207 -2.449 -2.454 1.00 97.00 92 GLU A O 1
ATOM 718 N N . TYR A 1 93 ? -6.437 -4.488 -3.378 1.00 96.25 93 TYR A N 1
ATOM 719 C CA . TYR A 1 93 ? -5.445 -4.311 -4.427 1.00 96.25 93 TYR A CA 1
ATOM 720 C C . TYR A 1 93 ? -6.138 -3.836 -5.700 1.00 96.25 93 TYR A C 1
ATOM 722 O O . TYR A 1 93 ? -7.162 -4.396 -6.094 1.00 96.25 93 TYR A O 1
ATOM 730 N N . SER A 1 94 ? -5.538 -2.867 -6.382 1.00 94.56 94 SER A N 1
ATOM 731 C CA . SER A 1 94 ? -6.007 -2.423 -7.687 1.00 94.56 94 SER A CA 1
ATOM 732 C C . SER A 1 94 ? -4.823 -2.241 -8.640 1.00 94.56 94 SER A C 1
ATOM 734 O O . SER A 1 94 ? -3.872 -1.523 -8.306 1.00 94.56 94 SER A O 1
ATOM 736 N N . PRO A 1 95 ? -4.857 -2.877 -9.822 1.00 91.88 95 PRO A N 1
ATOM 737 C CA . PRO A 1 95 ? -3.831 -2.675 -10.832 1.00 91.88 95 PRO A CA 1
ATOM 738 C C . PRO A 1 95 ? -3.905 -1.250 -11.393 1.00 91.88 95 PRO A C 1
ATOM 740 O O . PRO A 1 95 ? -4.982 -0.658 -11.462 1.00 91.88 95 PRO A O 1
ATOM 743 N N . GLY A 1 96 ? -2.755 -0.714 -11.793 1.00 84.75 96 GLY A N 1
ATOM 744 C CA . GLY A 1 96 ? -2.698 0.501 -12.593 1.00 84.75 96 GLY A CA 1
ATOM 745 C C . GLY A 1 96 ? -3.138 0.272 -14.038 1.00 84.75 96 GLY A C 1
ATOM 746 O O . GLY A 1 96 ? -3.056 -0.852 -14.534 1.00 84.75 96 GLY A O 1
ATOM 747 N N . GLU A 1 97 ? -3.586 1.341 -14.699 1.00 70.38 97 GLU A N 1
ATOM 748 C CA . GLU A 1 97 ? -3.865 1.372 -16.146 1.00 70.38 97 GLU A CA 1
ATOM 749 C C . GLU A 1 97 ? -2.631 1.764 -16.974 1.00 70.38 97 GLU A C 1
ATOM 751 O O . GLU A 1 97 ? -1.847 2.641 -16.530 1.00 70.38 97 GLU A O 1
#

pLDDT: mean 81.58, std 19.61, range [37.38, 97.69]

Foldseek 3Di:
DDDDDDPPPDDDPPDDDDPDVQFDDPVRLVVLQVVVCVVVVDDCVQKDFDDDPDQADPVRQKGKTKIFGPDDPGDQQRIWIKIAGRRPRDIDTGGHD

Sequence (97 aa):
MRYALICLFIGMAFSSSVFADDKLSRKDALTIAEKAAKANGIDLKHYKLGSFPRELSEDGKEWTFYFECAPGPVPPGCFFWVSVNRVTGAAEYSPGE

Radius of gyration: 18.26 Å; chains: 1; bounding box: 30×64×41 Å